Protein AF-A0AA42DSE5-F1 (afdb_monomer_lite)

Sequence (142 aa):
MSIKNFCLKTLCIGVIASQSLTLFASAPKVDLNNPLAINYVLEQLEDKLEKNYDKQFKVDWDFDILFSNGRVIIAIEYDKEDAKAFKQISKADLEKLLTSIISEIQTNLGTTTIPIEGIIKEDDAKQPTYTFMFKNGKLDIK

Structure (mmCIF, N/CA/C/O backbone):
data_AF-A0AA42DSE5-F1
#
_entry.id   AF-A0AA42DSE5-F1
#
loop_
_atom_site.group_PDB
_atom_site.id
_atom_site.type_symbol
_atom_site.label_atom_id
_atom_site.label_alt_id
_atom_site.label_comp_id
_atom_site.label_asym_id
_atom_site.label_entity_id
_atom_site.label_seq_id
_atom_site.pdbx_PDB_ins_code
_atom_site.Cartn_x
_atom_site.Cartn_y
_atom_site.Cartn_z
_atom_site.occupancy
_atom_site.B_iso_or_equiv
_atom_site.auth_seq_id
_atom_site.auth_comp_id
_atom_site.auth_asym_id
_atom_site.auth_atom_id
_atom_site.pdbx_PDB_model_num
ATOM 1 N N . MET A 1 1 ? 43.325 73.433 -10.762 1.00 38.75 1 MET A N 1
ATOM 2 C CA . MET A 1 1 ? 42.294 72.405 -11.054 1.00 38.75 1 MET A CA 1
ATOM 3 C C . MET A 1 1 ? 42.145 71.552 -9.803 1.00 38.75 1 MET A C 1
ATOM 5 O O . MET A 1 1 ? 43.121 70.952 -9.401 1.00 38.75 1 MET A O 1
ATOM 9 N N . SER A 1 2 ? 41.133 71.748 -8.962 1.00 36.91 2 SER A N 1
ATOM 10 C CA . SER A 1 2 ? 39.694 71.458 -9.106 1.00 36.91 2 SER A CA 1
ATOM 11 C C . SER A 1 2 ? 39.304 70.002 -8.778 1.00 36.91 2 SER A C 1
ATOM 13 O O . SER A 1 2 ? 39.323 69.151 -9.653 1.00 36.91 2 SER A O 1
ATOM 15 N N . ILE A 1 3 ? 38.946 69.798 -7.500 1.00 43.12 3 ILE A N 1
ATOM 16 C CA . ILE A 1 3 ? 37.784 69.090 -6.909 1.00 43.12 3 ILE A CA 1
ATOM 17 C C . ILE A 1 3 ? 37.246 67.782 -7.562 1.00 43.12 3 ILE A C 1
ATOM 19 O O . ILE A 1 3 ? 36.718 67.839 -8.667 1.00 43.12 3 ILE A O 1
ATOM 23 N N . LYS A 1 4 ? 37.173 66.668 -6.797 1.00 38.81 4 LYS A N 1
ATOM 24 C CA . LYS A 1 4 ? 35.937 66.077 -6.181 1.00 38.81 4 LYS A CA 1
ATOM 25 C C . LYS A 1 4 ? 36.043 64.570 -5.838 1.00 38.81 4 LYS A C 1
ATOM 27 O O . LYS A 1 4 ? 36.328 63.752 -6.695 1.00 38.81 4 LYS A O 1
ATOM 32 N N . ASN A 1 5 ? 35.663 64.283 -4.585 1.00 36.06 5 ASN A N 1
ATOM 33 C CA . ASN A 1 5 ? 34.749 63.239 -4.077 1.00 36.06 5 ASN A CA 1
ATOM 34 C C . ASN A 1 5 ? 35.067 61.728 -4.180 1.00 36.06 5 ASN A C 1
ATOM 36 O O . ASN A 1 5 ? 34.983 61.132 -5.241 1.00 36.06 5 ASN A O 1
ATOM 40 N N . PHE A 1 6 ? 35.301 61.123 -3.003 1.00 34.06 6 PHE A N 1
ATOM 41 C CA . PHE A 1 6 ? 34.352 60.317 -2.192 1.00 34.06 6 PHE A CA 1
ATOM 42 C C . PHE A 1 6 ? 33.558 59.140 -2.825 1.00 34.06 6 PHE A C 1
ATOM 44 O O . PHE A 1 6 ? 32.975 59.281 -3.893 1.00 34.06 6 PHE A O 1
ATOM 51 N N . CYS A 1 7 ? 33.404 58.074 -2.006 1.00 36.06 7 CYS A N 1
ATOM 52 C CA . CYS A 1 7 ? 32.580 56.844 -2.136 1.00 36.06 7 CYS A CA 1
ATOM 53 C C . CYS A 1 7 ? 33.156 55.733 -3.048 1.00 36.06 7 CYS A C 1
ATOM 55 O O . CYS A 1 7 ? 33.705 56.021 -4.093 1.00 36.06 7 CYS A O 1
ATOM 57 N N . LEU A 1 8 ? 33.066 54.427 -2.766 1.00 37.00 8 LEU A N 1
ATOM 58 C CA . LEU A 1 8 ? 32.306 53.656 -1.781 1.00 37.00 8 LEU A CA 1
ATOM 59 C C . LEU A 1 8 ? 32.957 52.263 -1.627 1.00 37.00 8 LEU A C 1
ATOM 61 O O . LEU A 1 8 ? 33.585 51.751 -2.548 1.00 37.00 8 LEU A O 1
ATOM 65 N N . LYS A 1 9 ? 32.738 51.645 -0.463 1.00 43.62 9 LYS A N 1
ATOM 66 C CA . LYS A 1 9 ? 32.977 50.232 -0.135 1.00 43.62 9 LYS A CA 1
ATOM 67 C C . LYS A 1 9 ? 32.639 49.282 -1.293 1.00 43.62 9 LYS A C 1
ATOM 69 O O . LYS A 1 9 ? 31.514 49.313 -1.787 1.00 43.62 9 LYS A O 1
ATOM 74 N N . THR A 1 10 ? 33.503 48.312 -1.584 1.00 44.69 10 THR A N 1
ATOM 75 C CA . THR A 1 10 ? 33.014 47.000 -2.029 1.00 44.69 10 THR A CA 1
ATOM 76 C C . THR A 1 10 ? 33.884 45.891 -1.456 1.00 44.69 10 THR A C 1
ATOM 78 O O . THR A 1 10 ? 35.087 45.799 -1.666 1.00 44.69 10 THR A O 1
ATOM 81 N N . LEU A 1 11 ? 33.202 45.111 -0.635 1.00 39.75 11 LEU A N 1
ATOM 82 C CA . LEU A 1 11 ? 33.600 43.913 0.064 1.00 39.75 11 LEU A CA 1
ATOM 83 C C . LEU A 1 11 ? 33.863 42.824 -0.991 1.00 39.75 11 LEU A C 1
ATOM 85 O O . LEU A 1 11 ? 32.930 42.416 -1.680 1.00 39.75 11 LEU A O 1
ATOM 89 N N . CYS A 1 12 ? 35.103 42.355 -1.140 1.00 38.03 12 CYS A N 1
ATOM 90 C CA . CYS A 1 12 ? 35.386 41.141 -1.909 1.00 38.03 12 CYS A CA 1
ATOM 91 C C . CYS A 1 12 ? 34.899 39.931 -1.099 1.00 38.03 12 CYS A C 1
ATOM 93 O O . CYS A 1 12 ? 35.680 39.262 -0.426 1.00 38.03 12 CYS A O 1
ATOM 95 N N . ILE A 1 13 ? 33.586 39.691 -1.112 1.00 44.88 13 ILE A N 1
ATOM 96 C CA . ILE A 1 13 ? 33.014 38.417 -0.682 1.00 44.88 13 ILE A CA 1
ATOM 97 C C . ILE A 1 13 ? 33.401 37.393 -1.745 1.00 44.88 13 ILE A C 1
ATOM 99 O O . ILE A 1 13 ? 33.079 37.550 -2.924 1.00 44.88 13 ILE A O 1
ATOM 103 N N . GLY A 1 14 ? 34.120 36.362 -1.308 1.00 38.81 14 GLY A N 1
ATOM 104 C CA . GLY A 1 14 ? 34.486 35.223 -2.130 1.00 38.81 14 GLY A CA 1
ATOM 105 C C . GLY A 1 14 ? 33.253 34.573 -2.744 1.00 38.81 14 GLY A C 1
ATOM 106 O O . GLY A 1 14 ? 32.344 34.136 -2.042 1.00 38.81 14 GLY A O 1
ATOM 107 N N . VAL A 1 15 ? 33.251 34.476 -4.070 1.00 39.62 15 VAL A N 1
ATOM 108 C CA . VAL A 1 15 ? 32.361 33.570 -4.788 1.00 39.62 15 VAL A CA 1
ATOM 109 C C . VAL A 1 15 ? 32.973 32.180 -4.657 1.00 39.62 15 VAL A C 1
ATOM 111 O O . VAL A 1 15 ? 33.730 31.729 -5.512 1.00 39.62 15 VAL A O 1
ATOM 114 N N . ILE A 1 16 ? 32.676 31.502 -3.549 1.00 50.03 16 ILE A N 1
ATOM 115 C CA . ILE A 1 16 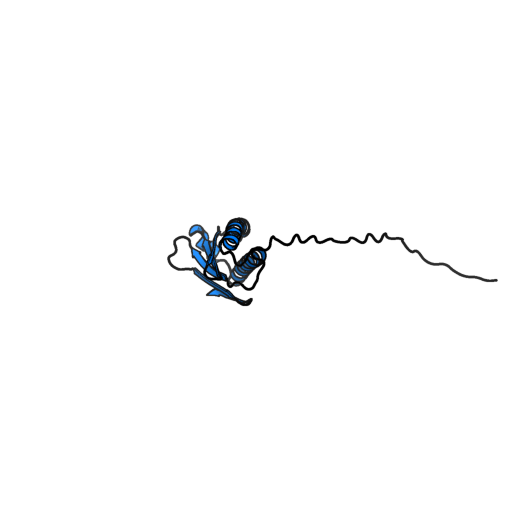? 32.734 30.043 -3.543 1.00 50.03 16 ILE A CA 1
ATOM 116 C C . ILE A 1 16 ? 31.511 29.625 -4.348 1.00 50.03 16 ILE A C 1
ATOM 118 O O . ILE A 1 16 ? 30.384 29.637 -3.853 1.00 50.03 16 ILE A O 1
ATOM 122 N N . ALA A 1 17 ? 31.726 29.327 -5.626 1.00 43.25 17 ALA A N 1
ATOM 123 C CA . ALA A 1 17 ? 30.768 28.568 -6.403 1.00 43.25 17 ALA A CA 1
ATOM 124 C C . ALA A 1 17 ? 30.676 27.182 -5.752 1.00 43.25 17 ALA A C 1
ATOM 126 O O . ALA A 1 17 ? 31.427 26.271 -6.098 1.00 43.25 17 ALA A O 1
ATOM 127 N N . SER A 1 18 ? 29.791 27.040 -4.763 1.00 42.94 18 SER A N 1
ATOM 128 C CA . SER A 1 18 ? 29.328 25.739 -4.296 1.00 42.94 18 SER A CA 1
ATOM 129 C C . SER A 1 18 ? 28.604 25.092 -5.464 1.00 42.94 18 SER A C 1
ATOM 131 O O . SER A 1 18 ? 27.401 25.262 -5.650 1.00 42.94 18 SER A O 1
ATOM 133 N N . GLN A 1 19 ? 29.359 24.370 -6.287 1.00 45.16 19 GLN A N 1
ATOM 134 C CA . GLN A 1 19 ? 28.796 23.334 -7.126 1.00 45.16 19 GLN A CA 1
ATOM 135 C C . GLN A 1 19 ? 28.257 22.280 -6.166 1.00 45.16 19 GLN A C 1
ATOM 137 O O . GLN A 1 19 ? 28.982 21.409 -5.690 1.00 45.16 19 GLN A O 1
ATOM 142 N N . SER A 1 20 ? 26.977 22.399 -5.831 1.00 47.34 20 SER A N 1
ATOM 143 C CA . SER A 1 20 ? 26.201 21.300 -5.287 1.00 47.34 20 SER A CA 1
ATOM 144 C C . SER A 1 20 ? 26.126 20.237 -6.381 1.00 47.34 20 SER A C 1
ATOM 146 O O . SER A 1 20 ? 25.159 20.172 -7.137 1.00 47.34 20 SER A O 1
ATOM 148 N N . LEU A 1 21 ? 27.178 19.424 -6.497 1.00 42.09 21 LEU A N 1
ATOM 149 C CA . LEU A 1 21 ? 27.106 18.108 -7.111 1.00 42.09 21 LEU A CA 1
ATOM 150 C C . LEU A 1 21 ? 26.115 17.315 -6.263 1.00 42.09 21 LEU A C 1
ATOM 152 O O . LEU A 1 21 ? 26.476 16.629 -5.311 1.00 42.09 21 LEU A O 1
ATOM 156 N N . THR A 1 22 ? 24.835 17.457 -6.589 1.00 45.25 22 THR A N 1
ATOM 157 C CA . THR A 1 22 ? 23.839 16.457 -6.249 1.00 45.25 22 THR A CA 1
ATOM 158 C C . THR A 1 22 ? 24.201 15.233 -7.078 1.00 45.25 22 THR A C 1
ATOM 160 O O . THR A 1 22 ? 23.714 15.021 -8.185 1.00 45.25 22 THR A O 1
ATOM 163 N N . LEU A 1 23 ? 25.130 14.436 -6.546 1.00 37.78 23 LEU A N 1
ATOM 164 C CA . LEU A 1 23 ? 25.243 13.031 -6.892 1.00 37.78 23 LEU A CA 1
ATOM 165 C C . LEU A 1 23 ? 23.943 12.383 -6.400 1.00 37.78 23 LEU A C 1
ATOM 167 O O . LEU A 1 23 ? 23.882 11.791 -5.326 1.00 37.78 23 LEU A O 1
ATOM 171 N N . PHE A 1 24 ? 22.871 12.513 -7.178 1.00 45.41 24 PHE A N 1
ATOM 172 C CA . PHE A 1 24 ? 21.865 11.471 -7.179 1.00 45.41 24 PHE A CA 1
ATOM 173 C C . PHE A 1 24 ? 22.588 10.271 -7.774 1.00 45.41 24 PHE A C 1
ATOM 175 O O . PHE A 1 24 ? 22.690 10.132 -8.993 1.00 45.41 24 PHE A O 1
ATOM 182 N N . ALA A 1 25 ? 23.182 9.441 -6.915 1.00 42.72 25 ALA A N 1
ATOM 183 C CA . ALA A 1 25 ? 23.398 8.060 -7.284 1.00 42.72 25 ALA A CA 1
ATOM 184 C C . ALA A 1 25 ? 22.019 7.575 -7.735 1.00 42.72 25 ALA A C 1
ATOM 186 O O . ALA A 1 25 ? 21.109 7.457 -6.915 1.00 42.72 25 ALA A O 1
ATOM 187 N N . SER A 1 26 ? 21.823 7.453 -9.054 1.00 51.00 26 SER A N 1
ATOM 188 C CA . SER A 1 26 ? 20.640 6.807 -9.606 1.00 51.00 26 SER A CA 1
ATOM 189 C C . SER A 1 26 ? 20.520 5.510 -8.835 1.00 51.00 26 SER A C 1
ATOM 191 O O . SER A 1 26 ? 21.452 4.703 -8.888 1.00 51.00 26 SER A O 1
ATOM 193 N N . ALA A 1 27 ? 19.416 5.328 -8.108 1.00 55.19 27 ALA A N 1
ATOM 194 C CA . ALA A 1 27 ? 19.094 4.023 -7.563 1.00 55.19 27 ALA A CA 1
ATOM 195 C C . ALA A 1 27 ? 19.301 2.995 -8.693 1.00 55.19 27 ALA A C 1
ATOM 197 O O . ALA A 1 27 ? 19.021 3.323 -9.862 1.00 55.19 27 ALA A O 1
ATOM 198 N N . PRO A 1 28 ? 19.897 1.825 -8.402 1.00 56.72 28 PRO A N 1
ATOM 199 C CA . PRO A 1 28 ? 20.113 0.807 -9.417 1.00 56.72 28 PRO A CA 1
ATOM 200 C C . PRO A 1 28 ? 18.787 0.578 -10.142 1.00 56.72 28 PRO A C 1
ATOM 202 O O . PRO A 1 28 ? 17.764 0.333 -9.508 1.00 56.72 28 PRO A O 1
ATOM 205 N N . LYS A 1 29 ? 18.783 0.762 -11.467 1.00 77.06 29 LYS A N 1
ATOM 206 C CA . LYS A 1 29 ? 17.562 0.597 -12.257 1.00 77.06 29 LYS A CA 1
ATOM 207 C C . LYS A 1 29 ? 17.121 -0.855 -12.133 1.00 77.06 29 LYS A C 1
ATOM 209 O O . LYS A 1 29 ? 17.836 -1.745 -12.588 1.00 77.06 29 LYS A O 1
ATOM 214 N N . VAL A 1 30 ? 15.961 -1.070 -11.521 1.00 86.88 30 VAL A N 1
ATOM 215 C CA . VAL A 1 30 ? 15.313 -2.379 -11.462 1.00 86.88 30 VAL A CA 1
ATOM 216 C C . VAL A 1 30 ? 15.016 -2.828 -12.892 1.00 86.88 30 VAL A C 1
ATOM 218 O O . VAL A 1 30 ? 14.471 -2.059 -13.687 1.00 86.88 30 VAL A O 1
ATOM 221 N N . ASP A 1 31 ? 15.392 -4.057 -13.245 1.00 88.62 31 ASP A N 1
ATOM 222 C CA . ASP A 1 31 ? 14.991 -4.640 -14.525 1.00 88.62 31 ASP A CA 1
ATOM 223 C C . ASP A 1 31 ? 13.510 -5.018 -14.465 1.00 88.62 31 ASP A C 1
ATOM 225 O O . ASP A 1 31 ? 13.133 -6.077 -13.966 1.00 88.62 31 ASP A O 1
ATOM 229 N N . LEU A 1 32 ? 12.665 -4.135 -14.995 1.00 89.56 32 LEU A N 1
ATOM 230 C CA . LEU A 1 32 ? 11.214 -4.307 -15.004 1.00 89.56 32 LEU A CA 1
ATOM 231 C C . LEU A 1 32 ? 10.728 -5.445 -15.922 1.00 89.56 32 LEU A C 1
ATOM 233 O O . LEU A 1 32 ? 9.536 -5.743 -15.936 1.00 89.56 32 LEU A 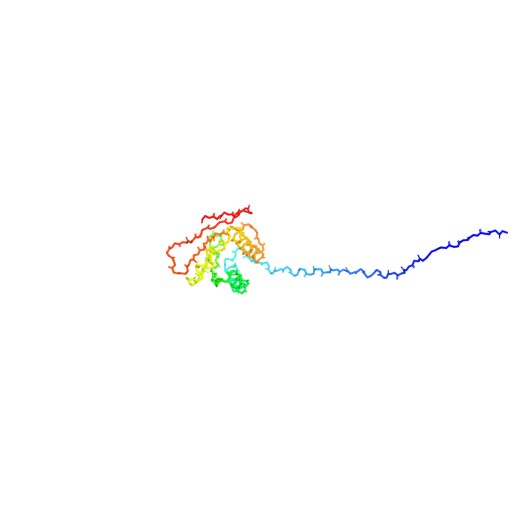O 1
ATOM 237 N N . ASN A 1 33 ? 11.621 -6.088 -16.684 1.00 89.19 33 ASN A N 1
ATOM 238 C CA . ASN A 1 33 ? 11.297 -7.286 -17.464 1.00 89.19 33 ASN A CA 1
ATOM 239 C C . ASN A 1 33 ? 11.604 -8.584 -16.707 1.00 89.19 33 ASN A C 1
ATOM 241 O O . ASN A 1 33 ? 11.309 -9.667 -17.212 1.00 89.19 33 ASN A O 1
ATOM 245 N N . ASN A 1 34 ? 12.188 -8.489 -15.510 1.00 91.81 34 ASN A N 1
ATOM 246 C CA . ASN A 1 34 ? 12.540 -9.625 -14.675 1.00 91.81 34 ASN A CA 1
ATOM 247 C C . ASN A 1 34 ? 11.686 -9.627 -13.392 1.00 91.81 34 ASN A C 1
ATOM 249 O O . ASN A 1 34 ? 12.027 -8.935 -12.431 1.00 91.81 34 ASN A O 1
ATOM 253 N N . PRO A 1 35 ? 10.607 -10.433 -13.330 1.00 91.62 35 PRO A N 1
ATOM 254 C CA . PRO A 1 35 ? 9.734 -10.505 -12.158 1.00 91.62 35 PRO A CA 1
ATOM 255 C C . PRO A 1 35 ? 10.466 -10.821 -10.849 1.00 91.62 35 PRO A C 1
ATOM 257 O O . PRO A 1 35 ? 10.078 -10.314 -9.803 1.00 91.62 35 PRO A O 1
ATOM 260 N N . LEU A 1 36 ? 11.549 -11.606 -10.900 1.00 92.06 36 LEU A N 1
ATOM 261 C CA . LEU A 1 36 ? 12.341 -11.931 -9.710 1.00 92.06 36 LEU A CA 1
ATOM 262 C C . LEU A 1 36 ? 13.108 -10.712 -9.188 1.00 92.06 36 LEU A C 1
ATOM 264 O O . LEU A 1 36 ? 13.199 -10.517 -7.982 1.00 92.06 36 LEU A O 1
ATOM 268 N N . ALA A 1 37 ? 13.632 -9.875 -10.087 1.00 92.00 37 ALA A N 1
ATOM 269 C CA . ALA A 1 37 ? 14.305 -8.639 -9.696 1.00 92.00 37 ALA A CA 1
ATOM 270 C C . ALA A 1 37 ? 13.321 -7.628 -9.091 1.00 92.00 37 ALA A C 1
ATOM 272 O O . ALA A 1 37 ? 13.681 -6.917 -8.158 1.00 92.00 37 ALA A O 1
ATOM 273 N N . ILE A 1 38 ? 12.087 -7.581 -9.606 1.00 93.25 38 ILE A N 1
ATOM 274 C CA . ILE A 1 38 ? 11.022 -6.742 -9.048 1.00 93.25 38 ILE A CA 1
ATOM 275 C C . ILE A 1 38 ? 10.649 -7.233 -7.645 1.00 93.25 38 ILE A C 1
ATOM 277 O O . ILE A 1 38 ? 10.700 -6.440 -6.711 1.00 93.25 38 ILE A O 1
ATOM 281 N N . ASN A 1 39 ? 10.340 -8.524 -7.478 1.00 94.12 39 ASN A N 1
ATOM 282 C CA . ASN A 1 39 ? 9.955 -9.086 -6.177 1.00 94.12 39 ASN A CA 1
ATOM 283 C C . ASN A 1 39 ? 11.042 -8.899 -5.118 1.00 94.12 39 ASN A C 1
ATOM 285 O O . ASN A 1 39 ? 10.735 -8.442 -4.031 1.00 94.12 39 ASN A O 1
ATOM 289 N N . TYR A 1 40 ? 12.315 -9.105 -5.461 1.00 92.81 40 TYR A N 1
ATOM 290 C CA . TYR A 1 40 ? 13.424 -8.870 -4.530 1.00 92.81 40 TYR A CA 1
ATOM 291 C C . TYR A 1 40 ? 13.497 -7.424 -3.996 1.00 92.81 40 TYR A C 1
ATOM 293 O O . TYR A 1 40 ? 13.974 -7.173 -2.888 1.00 92.81 40 TYR A O 1
ATOM 301 N N . VAL A 1 41 ? 13.067 -6.444 -4.795 1.00 93.31 41 VAL A N 1
ATOM 302 C CA . VAL A 1 41 ? 12.995 -5.037 -4.372 1.00 93.31 41 VAL A CA 1
ATOM 303 C C . VAL A 1 41 ? 11.750 -4.774 -3.527 1.00 93.31 41 VAL A C 1
ATOM 305 O O . VAL A 1 41 ? 11.818 -3.966 -2.603 1.00 93.31 41 VAL A O 1
ATOM 308 N N . LEU A 1 42 ? 10.631 -5.435 -3.835 1.00 94.69 42 LEU A N 1
ATOM 309 C CA . LEU A 1 42 ? 9.388 -5.324 -3.070 1.00 94.69 42 LEU A CA 1
ATOM 310 C C . LEU A 1 42 ? 9.516 -5.974 -1.683 1.00 94.69 42 LEU A C 1
ATOM 312 O O . LEU A 1 42 ? 9.183 -5.316 -0.707 1.00 94.69 42 LEU A O 1
ATOM 316 N N . GLU A 1 43 ? 10.133 -7.153 -1.582 1.00 92.94 43 GLU A N 1
ATOM 317 C CA . GLU A 1 43 ? 10.434 -7.830 -0.306 1.00 92.94 43 GLU A CA 1
ATOM 318 C C . GLU A 1 43 ? 11.280 -6.937 0.621 1.00 92.94 43 GLU A C 1
ATOM 320 O O . GLU A 1 43 ? 10.989 -6.759 1.797 1.00 92.94 43 GLU A O 1
ATOM 325 N N . GLN A 1 44 ? 12.312 -6.270 0.091 1.00 91.94 44 GLN A N 1
ATOM 326 C CA . GLN A 1 44 ? 13.098 -5.313 0.888 1.00 91.94 44 GLN A CA 1
ATOM 327 C C . GLN A 1 44 ? 12.309 -4.067 1.306 1.00 91.94 44 GLN A C 1
ATOM 329 O O . GLN A 1 44 ? 12.706 -3.362 2.240 1.00 91.94 44 GLN A O 1
ATOM 334 N N . LEU A 1 45 ? 11.248 -3.735 0.572 1.00 93.56 45 LEU A N 1
ATOM 335 C CA . LEU A 1 45 ? 10.404 -2.598 0.884 1.00 93.56 45 LEU A CA 1
ATOM 336 C C . LEU A 1 45 ? 9.443 -2.921 2.031 1.00 93.56 45 LEU A C 1
ATOM 338 O O . LEU A 1 45 ? 9.265 -2.041 2.864 1.00 93.56 45 LEU A O 1
ATOM 342 N N . GLU A 1 46 ? 8.890 -4.132 2.114 1.00 93.19 46 GLU A N 1
ATOM 343 C CA . GLU A 1 46 ? 8.017 -4.592 3.216 1.00 93.19 46 GLU A CA 1
ATOM 344 C C . GLU A 1 46 ? 8.643 -4.266 4.577 1.00 93.19 46 GLU A C 1
ATOM 346 O O . GLU A 1 46 ? 8.155 -3.413 5.321 1.00 93.19 46 GLU A O 1
ATOM 351 N N . ASP A 1 47 ? 9.855 -4.779 4.780 1.00 87.62 47 ASP A N 1
ATOM 352 C CA . ASP A 1 47 ? 10.721 -4.577 5.942 1.00 87.62 47 ASP A CA 1
ATOM 353 C C . ASP A 1 47 ? 10.917 -3.093 6.324 1.00 87.62 47 ASP A C 1
ATOM 355 O O . ASP A 1 47 ? 11.146 -2.725 7.485 1.00 87.62 47 ASP A O 1
ATOM 359 N N . LYS A 1 48 ? 10.926 -2.211 5.320 1.00 90.62 48 LYS A N 1
ATOM 360 C CA . LYS A 1 48 ? 11.098 -0.763 5.485 1.00 90.62 48 LYS A CA 1
ATOM 361 C C . LYS A 1 48 ? 9.773 -0.071 5.793 1.00 90.62 48 LYS A C 1
ATOM 363 O O . LYS A 1 48 ? 9.786 0.909 6.538 1.00 90.62 48 LYS A O 1
ATOM 368 N N . LEU A 1 49 ? 8.670 -0.536 5.214 1.00 91.12 49 LEU A N 1
ATOM 369 C CA . LEU A 1 49 ? 7.338 -0.001 5.463 1.00 91.12 49 LEU A CA 1
ATOM 370 C C . LEU A 1 49 ? 6.923 -0.273 6.910 1.00 91.12 49 LEU A C 1
ATOM 372 O O . LEU A 1 49 ? 6.599 0.693 7.596 1.00 91.12 49 LEU A O 1
ATOM 376 N N . GLU A 1 50 ? 7.056 -1.504 7.407 1.00 87.75 50 GLU A N 1
ATOM 377 C CA . GLU A 1 50 ? 6.790 -1.859 8.817 1.00 87.75 50 GLU A CA 1
ATOM 378 C C . GLU A 1 50 ? 7.487 -0.870 9.764 1.00 87.75 50 GLU A C 1
ATOM 380 O O . GLU A 1 50 ? 6.869 -0.049 10.446 1.00 87.75 50 GLU A O 1
ATOM 385 N N . LYS A 1 51 ? 8.819 -0.770 9.650 1.00 86.69 51 LYS A N 1
ATOM 386 C CA . LYS A 1 51 ? 9.636 0.128 10.485 1.00 86.69 51 LYS A CA 1
ATOM 387 C C . LYS A 1 51 ? 9.208 1.602 10.414 1.00 86.69 51 LYS A C 1
ATOM 389 O O . LYS A 1 51 ? 9.393 2.338 11.392 1.00 86.69 51 LYS A O 1
ATOM 394 N N . ASN A 1 52 ? 8.697 2.054 9.268 1.00 86.62 52 ASN A N 1
ATOM 395 C CA . ASN A 1 52 ? 8.281 3.440 9.049 1.00 86.62 52 ASN A CA 1
ATOM 396 C C . ASN A 1 52 ? 6.859 3.728 9.552 1.00 86.62 52 ASN A C 1
ATOM 398 O O . ASN A 1 52 ? 6.590 4.867 9.962 1.00 86.62 52 ASN A O 1
ATOM 402 N N . TYR A 1 53 ? 5.956 2.746 9.499 1.00 83.62 53 TYR A N 1
ATOM 403 C CA . TYR A 1 53 ? 4.523 2.945 9.716 1.00 83.62 53 TYR A CA 1
ATOM 404 C C . TYR A 1 53 ? 3.987 2.323 11.013 1.00 83.62 53 TYR A C 1
ATOM 406 O O . TYR A 1 53 ? 3.017 2.880 11.517 1.00 83.62 53 TYR A O 1
ATOM 414 N N . ASP A 1 54 ? 4.637 1.333 11.638 1.00 78.69 54 ASP A N 1
ATOM 415 C CA . ASP A 1 54 ? 4.178 0.712 12.909 1.00 78.69 54 ASP A CA 1
ATOM 416 C C . ASP A 1 54 ? 3.981 1.734 14.035 1.00 78.69 54 ASP A C 1
ATOM 418 O O . ASP A 1 54 ? 3.067 1.700 14.856 1.00 78.69 54 ASP A O 1
ATOM 422 N N . LYS A 1 55 ? 4.844 2.751 14.068 1.00 71.94 55 LYS A N 1
ATOM 423 C CA . LYS A 1 55 ? 4.753 3.815 15.080 1.00 71.94 55 LYS A CA 1
ATOM 424 C C . LYS A 1 55 ? 3.661 4.835 14.772 1.00 71.94 55 LYS A C 1
ATOM 426 O O . LYS A 1 55 ? 3.362 5.687 15.616 1.00 71.94 55 LYS A O 1
ATOM 431 N N . GLN A 1 56 ? 3.102 4.807 13.567 1.00 77.38 56 GLN A N 1
ATOM 432 C CA . GL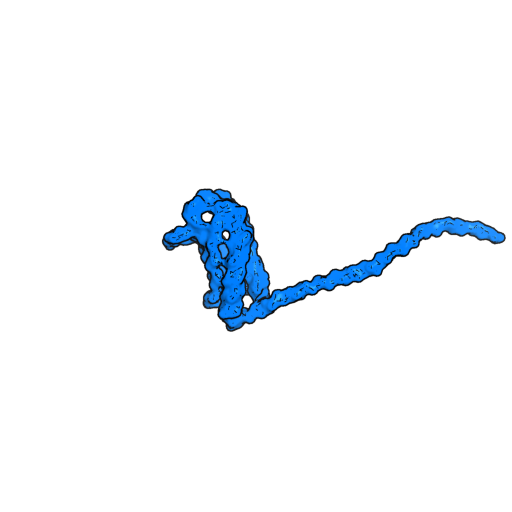N A 1 56 ? 2.049 5.712 13.136 1.00 77.38 56 GLN A CA 1
ATOM 433 C C . GLN A 1 56 ? 0.692 5.101 13.487 1.00 77.38 56 GLN A C 1
ATOM 435 O O . GLN A 1 56 ? 0.450 3.917 13.314 1.00 77.38 56 GLN A O 1
ATOM 440 N N . PHE A 1 57 ? -0.216 5.924 14.010 1.00 82.12 57 PHE A N 1
ATOM 441 C CA . PHE A 1 57 ? -1.588 5.527 14.359 1.00 82.12 57 PHE A CA 1
ATOM 442 C C . PHE A 1 57 ? -1.755 4.481 15.475 1.00 82.12 57 PHE A C 1
ATOM 444 O O . PHE A 1 57 ? -2.898 4.237 15.851 1.00 82.12 57 PHE A O 1
ATOM 451 N N . LYS A 1 58 ? -0.669 3.979 16.088 1.00 86.81 58 LYS A N 1
ATOM 452 C CA . LYS A 1 58 ? -0.708 2.894 17.094 1.00 86.81 58 LYS A CA 1
ATOM 453 C C . LYS A 1 58 ? -1.375 1.640 16.522 1.00 86.81 58 LYS A C 1
ATOM 455 O O . LYS A 1 58 ? -2.321 1.124 17.111 1.00 86.81 58 LYS A O 1
ATOM 460 N N . VAL A 1 59 ? -0.945 1.280 15.322 1.00 87.62 59 VAL A N 1
ATOM 461 C CA . VAL A 1 59 ? -1.353 0.077 14.616 1.00 87.62 59 VAL A CA 1
ATOM 462 C C . VAL A 1 59 ? -0.059 -0.580 14.176 1.00 87.62 59 VAL A C 1
ATOM 464 O O . VAL A 1 59 ? 0.725 0.073 13.485 1.00 87.62 59 VAL A O 1
ATOM 467 N N . ASP A 1 60 ? 0.152 -1.816 14.598 1.00 89.69 60 ASP A N 1
ATOM 468 C CA . ASP A 1 60 ? 1.232 -2.647 14.089 1.00 89.69 60 ASP A CA 1
ATOM 469 C C . ASP A 1 60 ? 0.778 -3.201 12.731 1.00 89.69 60 ASP A C 1
ATOM 471 O O . ASP A 1 60 ? -0.325 -3.749 12.600 1.00 89.69 60 ASP A O 1
ATOM 475 N N . TRP A 1 61 ? 1.575 -2.942 11.693 1.00 91.62 61 TRP A N 1
ATOM 476 C CA . TRP A 1 61 ? 1.226 -3.272 10.315 1.00 91.62 61 TRP A CA 1
ATOM 477 C C . TRP A 1 61 ? 2.101 -4.408 9.806 1.00 91.62 61 TRP A C 1
ATOM 479 O O . TRP A 1 61 ? 3.309 -4.397 10.013 1.00 91.62 61 TRP A O 1
ATOM 489 N N . ASP A 1 62 ? 1.499 -5.318 9.053 1.00 93.50 62 ASP A N 1
ATOM 490 C CA . ASP A 1 62 ? 2.213 -6.314 8.258 1.00 93.50 62 ASP A CA 1
ATOM 491 C C . ASP A 1 62 ? 1.959 -6.040 6.767 1.00 93.50 62 ASP A C 1
ATOM 493 O O . ASP A 1 62 ? 0.855 -5.641 6.365 1.00 93.50 62 ASP A O 1
ATOM 497 N N . PHE A 1 63 ? 2.996 -6.181 5.946 1.00 95.12 63 PHE A N 1
ATOM 498 C CA . PHE A 1 63 ? 2.962 -5.874 4.520 1.00 95.12 63 PHE A CA 1
ATOM 499 C C . PHE A 1 63 ? 3.443 -7.075 3.704 1.00 95.12 63 PHE A C 1
ATOM 501 O O . PHE A 1 63 ? 4.596 -7.468 3.802 1.00 95.12 63 PHE A O 1
ATOM 508 N N . ASP A 1 64 ? 2.597 -7.564 2.798 1.00 95.50 64 ASP A N 1
ATOM 509 C CA . ASP A 1 64 ? 2.977 -8.532 1.756 1.00 95.50 64 ASP A CA 1
ATOM 510 C C . ASP A 1 64 ? 2.818 -7.859 0.389 1.00 95.50 64 ASP A C 1
ATOM 512 O O . ASP A 1 64 ? 1.723 -7.410 0.023 1.00 95.50 64 ASP A O 1
ATOM 516 N N . ILE A 1 65 ? 3.917 -7.720 -0.351 1.00 96.75 65 ILE A N 1
ATOM 517 C CA . ILE A 1 65 ? 3.998 -6.983 -1.607 1.00 96.75 65 ILE A CA 1
ATOM 518 C C . ILE A 1 65 ? 4.686 -7.833 -2.671 1.00 96.75 65 ILE A C 1
ATOM 520 O O . ILE A 1 65 ? 5.899 -8.021 -2.699 1.00 96.75 65 ILE A O 1
ATOM 524 N N . LEU A 1 66 ? 3.920 -8.215 -3.689 1.00 95.62 66 LEU A N 1
ATOM 525 C CA . LEU A 1 66 ? 4.424 -9.036 -4.785 1.00 95.62 66 LEU A CA 1
ATOM 526 C C . LEU A 1 66 ? 4.076 -8.464 -6.151 1.00 95.62 66 LEU A C 1
ATOM 528 O O . LEU A 1 66 ? 3.040 -7.838 -6.370 1.00 95.62 66 LEU A O 1
ATOM 532 N N . PHE A 1 67 ? 4.929 -8.734 -7.127 1.00 96.19 67 PHE A N 1
ATOM 533 C CA . PHE A 1 67 ? 4.661 -8.474 -8.529 1.00 96.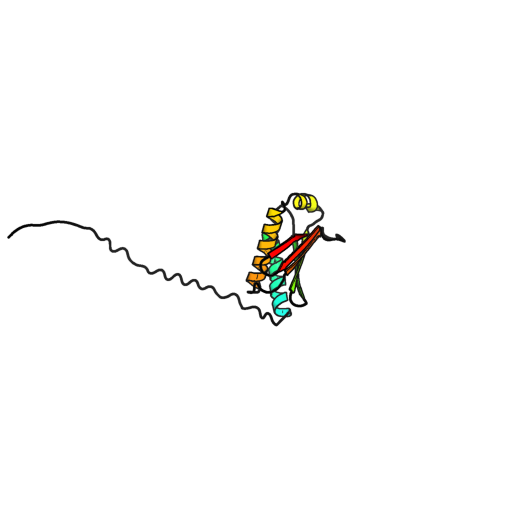19 67 PHE A CA 1
ATOM 534 C C . PHE A 1 67 ? 4.134 -9.732 -9.210 1.00 96.19 67 PHE A C 1
ATOM 536 O O . PHE A 1 67 ? 4.792 -10.772 -9.277 1.00 96.19 67 PHE A O 1
ATOM 543 N N . SER A 1 68 ? 2.931 -9.627 -9.768 1.00 94.44 68 SER A N 1
ATOM 544 C CA . SER A 1 68 ? 2.278 -10.727 -10.469 1.00 94.44 68 SER A CA 1
ATOM 545 C C . SER A 1 68 ? 1.424 -10.201 -11.609 1.00 94.44 68 SER A C 1
ATOM 547 O O . SER A 1 68 ? 0.667 -9.245 -11.457 1.00 94.44 68 SER A O 1
ATOM 549 N N . ASN A 1 69 ? 1.519 -10.840 -12.776 1.00 92.56 69 ASN A N 1
ATOM 550 C CA . ASN A 1 69 ? 0.706 -10.507 -13.950 1.00 92.56 69 ASN A CA 1
ATOM 551 C C . ASN A 1 69 ? 0.773 -9.019 -14.365 1.00 92.56 69 ASN A C 1
ATOM 553 O O . ASN A 1 69 ? -0.241 -8.434 -14.746 1.00 92.56 69 ASN A O 1
ATOM 557 N N . GLY A 1 70 ? 1.955 -8.395 -14.291 1.00 93.44 70 GLY A N 1
ATOM 558 C CA . GLY A 1 70 ? 2.162 -7.019 -14.764 1.00 93.44 70 GLY A CA 1
ATOM 559 C C . GLY A 1 70 ? 1.690 -5.916 -13.807 1.00 93.44 70 GLY A C 1
ATOM 560 O O . GLY A 1 70 ? 1.578 -4.763 -14.222 1.00 93.44 70 GLY A O 1
ATOM 561 N N . ARG A 1 71 ? 1.397 -6.254 -12.551 1.00 96.19 71 ARG A N 1
ATOM 562 C CA . ARG A 1 71 ? 0.946 -5.333 -11.497 1.00 96.19 71 ARG A CA 1
ATOM 563 C C . ARG A 1 71 ? 1.596 -5.689 -10.167 1.00 96.19 71 ARG A C 1
ATOM 565 O O . ARG A 1 71 ? 1.992 -6.837 -9.961 1.00 96.19 71 ARG A O 1
ATOM 572 N N . VAL A 1 72 ? 1.676 -4.703 -9.283 1.00 97.56 72 VAL A N 1
ATOM 573 C CA . VAL A 1 72 ? 2.009 -4.925 -7.873 1.00 97.56 72 VAL A CA 1
ATOM 574 C C . VAL A 1 72 ? 0.716 -5.239 -7.129 1.00 97.56 72 VAL A C 1
ATOM 576 O O . VAL A 1 72 ? -0.276 -4.528 -7.292 1.00 97.56 72 VAL A O 1
ATOM 579 N N . ILE A 1 73 ? 0.733 -6.311 -6.351 1.00 97.88 73 ILE A N 1
ATOM 580 C CA . ILE A 1 73 ? -0.315 -6.708 -5.419 1.00 97.88 73 ILE A CA 1
ATOM 581 C C . ILE A 1 73 ? 0.215 -6.439 -4.015 1.00 97.88 73 ILE A C 1
ATOM 583 O O . ILE A 1 73 ? 1.350 -6.808 -3.731 1.00 97.88 73 ILE A O 1
ATOM 587 N N . ILE A 1 74 ? -0.583 -5.791 -3.171 1.00 97.56 74 ILE A N 1
ATOM 588 C CA . ILE A 1 74 ? -0.223 -5.487 -1.784 1.00 97.56 74 ILE A CA 1
ATOM 589 C C . ILE A 1 74 ? -1.341 -5.907 -0.823 1.00 97.56 74 ILE A C 1
ATOM 591 O O . ILE A 1 74 ? -2.498 -5.511 -0.990 1.00 97.56 74 ILE A O 1
ATOM 595 N N . ALA A 1 75 ? -0.997 -6.677 0.201 1.00 96.81 75 ALA A N 1
ATOM 596 C CA . ALA A 1 75 ? -1.823 -6.879 1.381 1.00 96.81 75 ALA A CA 1
ATOM 597 C C . ALA A 1 75 ? -1.240 -6.063 2.538 1.00 96.81 75 ALA A C 1
ATOM 599 O O . ALA A 1 75 ? -0.041 -6.107 2.792 1.00 96.81 75 ALA A O 1
ATOM 600 N N . ILE A 1 76 ? -2.096 -5.273 3.183 1.00 96.19 76 ILE A N 1
ATOM 601 C CA . ILE A 1 76 ? -1.771 -4.510 4.386 1.00 96.19 76 ILE A CA 1
ATOM 602 C C . ILE A 1 76 ? -2.615 -5.094 5.508 1.00 96.19 76 ILE A C 1
ATOM 604 O O . ILE A 1 76 ? -3.848 -4.990 5.483 1.00 96.19 76 ILE A O 1
ATOM 608 N N . GLU A 1 77 ? -1.967 -5.722 6.470 1.00 95.69 77 GLU A N 1
ATOM 609 C CA . GLU A 1 77 ? -2.636 -6.403 7.567 1.00 95.69 77 GLU A CA 1
ATOM 610 C C . GLU A 1 77 ? -2.411 -5.641 8.866 1.00 95.69 77 GLU A C 1
ATOM 612 O O . GLU A 1 77 ? -1.407 -4.954 9.035 1.00 95.69 77 GLU A O 1
ATOM 617 N N . TYR A 1 78 ? -3.402 -5.688 9.749 1.00 94.19 78 TYR A N 1
ATOM 618 C CA . TYR A 1 78 ? -3.295 -5.137 11.092 1.00 94.19 78 TYR A CA 1
ATOM 619 C C . TYR A 1 78 ? -3.814 -6.145 12.105 1.00 94.19 78 TYR A C 1
ATOM 621 O O . TYR A 1 78 ? -4.789 -6.866 11.849 1.00 94.19 78 TYR A O 1
ATOM 629 N N . ASP A 1 79 ? -3.217 -6.131 13.289 1.00 92.06 79 ASP A N 1
ATOM 630 C CA . ASP A 1 79 ? -3.615 -7.028 14.359 1.00 92.06 79 ASP A CA 1
ATOM 631 C C . ASP A 1 79 ? -5.024 -6.720 14.864 1.00 92.06 79 ASP A C 1
ATOM 633 O O . ASP A 1 79 ? -5.475 -5.575 14.993 1.00 92.06 79 ASP A O 1
ATOM 637 N N . LYS A 1 80 ? -5.734 -7.775 15.256 1.00 90.75 80 LYS A N 1
ATOM 638 C CA . LYS A 1 80 ? -7.061 -7.656 15.871 1.00 90.75 80 LYS A CA 1
ATOM 639 C C . LYS A 1 80 ? -7.069 -6.761 17.113 1.00 90.75 80 LYS A C 1
ATOM 641 O O . LYS A 1 80 ? -8.088 -6.127 17.415 1.00 90.75 80 LYS A O 1
ATOM 646 N N . GLU A 1 81 ? -5.958 -6.709 17.844 1.00 92.81 81 GLU A N 1
ATOM 647 C CA . GLU A 1 81 ? -5.793 -5.844 19.017 1.00 92.81 81 GLU A CA 1
ATOM 648 C C . GLU A 1 81 ? -5.865 -4.352 18.642 1.00 92.81 81 GLU A C 1
ATOM 650 O O . GLU A 1 81 ? -6.454 -3.549 19.380 1.00 92.81 81 GLU A O 1
ATOM 655 N N . ASP A 1 82 ? -5.428 -4.013 17.428 1.00 91.94 82 ASP A N 1
ATOM 656 C CA . ASP A 1 82 ? -5.359 -2.654 16.896 1.00 91.94 82 ASP A CA 1
ATOM 657 C C . ASP A 1 82 ? -6.595 -2.228 16.105 1.00 91.94 82 ASP A C 1
ATOM 659 O O . ASP A 1 82 ? -6.741 -1.058 15.738 1.00 91.94 82 ASP A O 1
ATOM 663 N N . ALA A 1 83 ? -7.580 -3.114 15.931 1.00 91.12 83 ALA A N 1
ATOM 664 C CA . ALA A 1 83 ? -8.817 -2.822 15.204 1.00 91.12 83 ALA A CA 1
ATOM 665 C C . ALA A 1 83 ? -9.550 -1.560 15.712 1.00 91.12 83 ALA A C 1
ATOM 667 O O . ALA A 1 83 ? -10.280 -0.901 14.964 1.00 91.12 83 ALA A O 1
ATOM 668 N N . LYS A 1 84 ? -9.391 -1.201 16.996 1.00 92.12 84 LYS A N 1
ATOM 669 C CA . LYS A 1 84 ? -9.927 0.055 17.553 1.00 92.12 84 LYS A CA 1
ATOM 670 C C . LYS A 1 84 ? -9.154 1.282 17.078 1.00 92.12 84 LYS A C 1
ATOM 672 O O . LYS A 1 84 ? -9.796 2.280 16.760 1.00 92.12 84 LYS A O 1
ATOM 677 N N . ALA A 1 85 ? -7.826 1.219 17.066 1.00 92.38 85 ALA A N 1
ATOM 678 C CA . ALA A 1 85 ? -6.965 2.300 16.598 1.00 92.38 85 ALA A CA 1
ATOM 679 C C . ALA A 1 85 ? -7.137 2.499 15.088 1.00 92.38 85 ALA A C 1
ATOM 681 O O . ALA A 1 85 ? -7.400 3.617 14.643 1.00 92.38 85 ALA A O 1
ATOM 682 N N . PHE A 1 86 ? -7.170 1.403 14.327 1.00 93.12 86 PHE A N 1
ATOM 683 C CA . PHE A 1 86 ? -7.469 1.409 12.898 1.00 93.12 86 PHE A CA 1
ATOM 684 C C . PHE A 1 86 ? -8.779 2.146 12.571 1.00 93.12 86 PHE A C 1
ATOM 686 O O . PHE A 1 86 ? -8.811 3.037 11.725 1.00 93.12 86 PHE A O 1
ATOM 693 N N . LYS A 1 87 ? -9.870 1.852 13.294 1.00 92.50 87 LYS A N 1
ATOM 694 C CA . LYS A 1 87 ? -11.178 2.513 13.094 1.00 92.50 87 LYS A CA 1
ATOM 695 C C . LYS A 1 87 ? -11.177 4.016 13.384 1.00 92.50 87 LYS A C 1
ATOM 697 O O . LYS A 1 87 ? -12.129 4.697 13.005 1.00 92.50 87 LYS A O 1
ATOM 702 N N . GLN A 1 88 ? -10.167 4.529 14.083 1.00 94.38 88 GLN A N 1
ATOM 703 C CA . GLN A 1 88 ? -10.009 5.961 14.348 1.00 94.38 88 GLN A CA 1
ATOM 704 C C . GLN A 1 88 ? -9.233 6.682 13.242 1.00 94.38 88 GLN A C 1
ATOM 706 O O . GLN A 1 88 ? -9.252 7.914 13.209 1.00 94.38 88 GLN A O 1
ATOM 711 N N . ILE A 1 89 ? -8.585 5.949 12.332 1.00 93.50 89 ILE A N 1
ATOM 712 C CA . ILE A 1 89 ? -7.910 6.532 11.174 1.00 93.50 89 ILE A CA 1
ATOM 713 C C . ILE A 1 89 ? -8.970 7.165 10.272 1.00 93.50 89 ILE A C 1
ATOM 715 O O . ILE A 1 89 ? -9.919 6.519 9.821 1.00 93.50 89 ILE A O 1
ATOM 719 N N . SER A 1 90 ? -8.823 8.464 10.017 1.00 94.25 90 SER A N 1
ATOM 720 C CA . SER A 1 90 ? -9.730 9.172 9.121 1.00 94.25 90 SER A CA 1
ATOM 721 C C . SER A 1 90 ? -9.516 8.712 7.678 1.00 94.25 90 SER A C 1
ATOM 723 O O . SER A 1 90 ? -8.404 8.361 7.286 1.00 94.25 90 SER A O 1
ATOM 725 N N . LYS A 1 91 ? -10.557 8.789 6.840 1.00 93.19 91 LYS A N 1
ATOM 726 C CA . LYS A 1 91 ? -10.426 8.483 5.405 1.00 93.19 91 LYS A CA 1
ATOM 727 C C . LYS A 1 91 ? -9.292 9.278 4.741 1.00 93.19 91 LYS A C 1
ATOM 729 O O . LYS A 1 91 ? -8.540 8.723 3.953 1.00 93.19 91 LYS A O 1
ATOM 734 N N . ALA A 1 92 ? -9.149 10.557 5.087 1.00 94.94 92 ALA A N 1
ATOM 735 C CA . ALA A 1 92 ? -8.109 11.415 4.529 1.00 94.94 92 ALA A CA 1
ATOM 736 C C . ALA A 1 92 ? -6.697 10.988 4.961 1.00 94.94 92 ALA A C 1
ATOM 738 O O . ALA A 1 92 ? -5.753 11.120 4.187 1.00 94.94 92 ALA A O 1
ATOM 739 N N . ASP A 1 93 ? -6.532 10.487 6.186 1.00 94.38 93 ASP A N 1
ATOM 740 C CA . ASP A 1 93 ? -5.233 9.997 6.650 1.00 94.38 93 ASP A CA 1
ATOM 741 C C . ASP A 1 93 ? -4.915 8.617 6.074 1.00 94.38 93 ASP A C 1
ATOM 743 O O . ASP A 1 93 ? -3.768 8.373 5.705 1.00 94.38 93 ASP A O 1
ATOM 747 N N . LEU A 1 94 ? -5.930 7.772 5.873 1.00 94.44 94 LEU A N 1
ATOM 748 C CA . LEU A 1 94 ? -5.783 6.515 5.144 1.00 94.44 94 LEU A CA 1
ATOM 749 C C . LEU A 1 94 ? -5.356 6.754 3.685 1.00 94.44 94 LEU A C 1
ATOM 751 O O . LEU A 1 94 ? -4.438 6.107 3.190 1.00 94.44 94 LEU A O 1
ATOM 755 N N . GLU A 1 95 ? -5.967 7.728 3.006 1.00 95.94 95 GLU A N 1
ATOM 756 C CA . GLU A 1 95 ? -5.575 8.135 1.649 1.00 95.94 95 GLU A CA 1
ATOM 757 C C . GLU A 1 95 ? -4.119 8.618 1.590 1.00 95.94 95 GLU A C 1
ATOM 759 O O . GLU A 1 95 ? -3.392 8.267 0.657 1.00 95.94 95 GLU A O 1
ATOM 764 N N . LYS A 1 96 ? -3.664 9.389 2.588 1.00 94.94 96 LYS A N 1
ATOM 765 C CA . LYS A 1 96 ? -2.259 9.822 2.683 1.00 94.94 96 LYS A CA 1
ATOM 766 C C . LYS A 1 96 ? -1.315 8.647 2.915 1.00 94.94 96 LYS A C 1
ATOM 768 O O . LYS A 1 96 ? -0.285 8.590 2.248 1.00 94.94 96 LYS A O 1
ATOM 773 N N . LEU A 1 97 ? -1.666 7.728 3.818 1.00 93.69 97 LEU A N 1
ATOM 774 C CA . LEU A 1 97 ? -0.887 6.521 4.100 1.00 93.69 97 LEU A CA 1
ATOM 775 C C . LEU A 1 97 ? -0.685 5.707 2.818 1.00 93.69 97 LEU A C 1
ATOM 777 O O . LEU A 1 97 ? 0.449 5.478 2.401 1.00 93.69 97 LEU A O 1
ATOM 781 N N . LEU A 1 98 ? -1.781 5.366 2.137 1.00 96.44 98 LEU A N 1
ATOM 782 C CA . LEU A 1 98 ? -1.737 4.599 0.892 1.00 96.44 98 LEU A CA 1
ATOM 783 C C . LEU A 1 98 ? -0.956 5.330 -0.203 1.00 96.44 98 LEU A C 1
ATOM 785 O O . LEU A 1 98 ? -0.133 4.724 -0.882 1.00 96.44 98 LEU A O 1
ATOM 789 N N . THR A 1 99 ? -1.154 6.642 -0.352 1.00 96.25 99 THR A N 1
ATOM 790 C CA . THR A 1 99 ? -0.398 7.451 -1.323 1.00 96.25 99 THR A CA 1
ATOM 791 C C . THR A 1 99 ? 1.105 7.439 -1.028 1.00 96.25 99 THR A C 1
ATOM 793 O O . THR A 1 99 ? 1.910 7.385 -1.961 1.00 96.25 99 THR A O 1
ATOM 796 N N . SER A 1 100 ? 1.491 7.465 0.249 1.00 94.81 100 SER A N 1
ATOM 797 C CA . SER A 1 100 ? 2.890 7.385 0.676 1.00 94.81 100 SER A CA 1
ATOM 798 C C . SER A 1 100 ? 3.502 6.029 0.318 1.00 94.81 100 SER A C 1
ATOM 800 O O . SER A 1 100 ? 4.520 5.987 -0.370 1.00 94.81 100 SER A O 1
ATOM 802 N N . ILE A 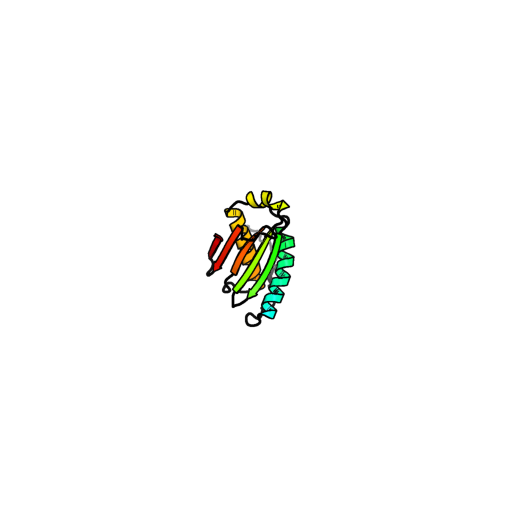1 101 ? 2.822 4.928 0.657 1.00 95.31 101 ILE A N 1
ATOM 803 C CA . ILE A 1 101 ? 3.246 3.557 0.321 1.00 95.31 101 ILE A CA 1
ATOM 804 C C . ILE A 1 101 ? 3.393 3.383 -1.198 1.00 95.31 101 ILE A C 1
ATOM 806 O O . ILE A 1 101 ? 4.425 2.922 -1.684 1.00 95.31 101 ILE A O 1
ATOM 810 N N . ILE A 1 102 ? 2.398 3.829 -1.973 1.00 96.50 102 ILE A N 1
ATOM 811 C CA . ILE A 1 102 ? 2.431 3.807 -3.445 1.00 96.50 102 ILE A CA 1
ATOM 812 C C . ILE A 1 102 ? 3.642 4.577 -3.980 1.00 96.50 102 ILE A C 1
ATOM 814 O O . ILE A 1 102 ? 4.318 4.111 -4.898 1.00 96.50 102 ILE A O 1
ATOM 818 N N . SER A 1 103 ? 3.931 5.744 -3.403 1.00 95.12 103 SER A N 1
ATOM 819 C CA . SER A 1 103 ? 5.075 6.563 -3.807 1.00 95.12 103 SER A CA 1
ATOM 820 C C . SER A 1 103 ? 6.404 5.873 -3.493 1.00 95.12 103 SER A C 1
ATOM 822 O O . SER A 1 103 ? 7.332 5.944 -4.302 1.00 95.12 103 SER A O 1
ATOM 824 N N . GLU A 1 104 ? 6.504 5.170 -2.361 1.00 94.50 104 GLU A N 1
ATOM 825 C CA . GLU A 1 104 ? 7.683 4.370 -2.022 1.00 94.50 104 GLU A CA 1
ATOM 826 C C . GLU A 1 104 ? 7.876 3.207 -3.002 1.00 94.50 104 GLU A C 1
ATOM 828 O O . GLU A 1 104 ? 8.985 3.037 -3.511 1.00 94.50 104 GLU A O 1
ATOM 833 N N . ILE A 1 105 ? 6.813 2.472 -3.349 1.00 94.88 105 ILE A N 1
ATOM 834 C CA . ILE A 1 105 ? 6.868 1.399 -4.359 1.00 94.88 105 ILE A CA 1
ATOM 835 C C . ILE A 1 105 ? 7.364 1.958 -5.698 1.00 94.88 105 ILE A C 1
ATOM 837 O O . ILE A 1 105 ? 8.338 1.464 -6.265 1.00 94.88 105 ILE A O 1
ATOM 841 N N . GLN A 1 106 ? 6.745 3.032 -6.195 1.00 94.81 106 GLN A N 1
ATOM 842 C CA . GLN A 1 106 ? 7.110 3.638 -7.482 1.00 94.81 106 GLN A CA 1
ATOM 843 C C . GLN A 1 106 ? 8.546 4.159 -7.507 1.00 94.81 106 GLN A C 1
ATOM 845 O O . GLN A 1 106 ? 9.236 4.033 -8.521 1.00 94.81 106 GLN A O 1
ATOM 850 N N . THR A 1 107 ? 9.003 4.728 -6.390 1.00 93.69 107 THR A N 1
ATOM 851 C CA . THR A 1 107 ? 10.373 5.225 -6.245 1.00 93.69 107 THR A CA 1
ATOM 852 C C . THR A 1 107 ? 11.378 4.078 -6.281 1.00 93.69 107 THR A C 1
ATOM 854 O O . THR A 1 107 ? 12.363 4.171 -7.012 1.00 93.69 107 THR A O 1
ATOM 857 N N . ASN A 1 108 ? 11.125 2.985 -5.552 1.00 93.00 108 ASN A N 1
ATOM 858 C CA . ASN A 1 108 ? 12.030 1.832 -5.511 1.00 93.00 108 ASN A CA 1
ATOM 859 C C . ASN A 1 108 ? 12.053 1.058 -6.835 1.00 93.00 108 ASN A C 1
ATOM 861 O O . ASN A 1 108 ? 13.116 0.626 -7.269 1.00 93.00 108 ASN A O 1
ATOM 865 N N . LEU A 1 109 ? 10.912 0.942 -7.521 1.00 92.19 109 LEU A N 1
ATOM 866 C CA . LEU A 1 109 ? 10.852 0.332 -8.854 1.00 92.19 109 LEU A CA 1
ATOM 867 C C . LEU A 1 109 ? 11.356 1.263 -9.969 1.00 92.19 109 LEU A C 1
ATOM 869 O O . LEU A 1 109 ? 11.618 0.813 -11.083 1.00 92.19 109 LEU A O 1
ATOM 873 N N . GLY A 1 110 ? 11.470 2.566 -9.705 1.00 91.94 110 GLY A N 1
ATOM 874 C CA . GLY A 1 110 ? 11.863 3.564 -10.700 1.00 91.94 110 GLY A CA 1
ATOM 875 C C . GLY A 1 110 ? 10.828 3.768 -11.814 1.00 91.94 110 GLY A C 1
ATOM 876 O O . GLY A 1 110 ? 11.195 4.130 -12.933 1.00 91.94 110 GLY A O 1
ATOM 877 N N . THR A 1 111 ? 9.542 3.521 -11.544 1.00 91.19 111 THR A N 1
ATOM 878 C CA . THR A 1 111 ? 8.455 3.643 -12.529 1.00 91.19 111 THR A CA 1
ATOM 879 C C . THR A 1 111 ? 7.123 4.003 -11.878 1.00 91.19 111 THR A C 1
ATOM 881 O O . THR A 1 111 ? 6.797 3.541 -10.792 1.00 91.19 111 THR A O 1
ATOM 884 N N . THR A 1 112 ? 6.315 4.797 -12.580 1.00 91.69 112 THR A N 1
ATOM 885 C CA . THR A 1 112 ? 4.950 5.185 -12.172 1.00 91.69 112 THR A CA 1
ATOM 886 C C . THR A 1 112 ? 3.863 4.504 -13.008 1.00 91.69 112 THR A C 1
ATOM 888 O O . THR A 1 112 ? 2.676 4.792 -12.861 1.00 91.69 112 THR A O 1
ATOM 891 N N . THR A 1 113 ? 4.263 3.625 -13.931 1.00 91.62 113 THR A N 1
ATOM 892 C CA . THR A 1 113 ? 3.367 3.051 -14.950 1.00 91.62 113 THR A CA 1
ATOM 893 C C . THR A 1 113 ? 2.749 1.719 -14.541 1.00 91.62 113 THR A C 1
ATOM 895 O O . THR A 1 113 ? 1.720 1.336 -15.096 1.00 91.62 113 THR A O 1
ATOM 898 N N . ILE A 1 114 ? 3.348 1.028 -13.567 1.00 94.38 114 ILE A N 1
ATOM 899 C CA . ILE A 1 114 ? 2.856 -0.254 -13.065 1.00 94.38 114 ILE A CA 1
ATOM 900 C C . ILE A 1 114 ? 1.632 0.002 -12.169 1.00 94.38 114 ILE A C 1
ATOM 902 O O . ILE A 1 114 ? 1.742 0.764 -11.206 1.00 94.38 114 ILE A O 1
ATOM 906 N N . PRO A 1 115 ? 0.464 -0.599 -12.466 1.00 97.38 115 PRO A N 1
ATOM 907 C CA . PRO A 1 115 ? -0.695 -0.528 -11.584 1.00 97.38 115 PRO A CA 1
ATOM 908 C C . PRO A 1 115 ? -0.419 -1.210 -10.242 1.00 97.38 115 PRO A C 1
ATOM 910 O O . PRO A 1 115 ? 0.272 -2.231 -10.199 1.00 97.38 115 PRO A O 1
ATOM 913 N N . ILE A 1 116 ? -1.005 -0.673 -9.173 1.00 98.38 116 ILE A N 1
ATOM 914 C CA . ILE A 1 116 ? -0.915 -1.237 -7.822 1.00 98.38 116 ILE A CA 1
ATOM 915 C C . ILE A 1 116 ? -2.329 -1.552 -7.349 1.00 98.38 116 ILE A C 1
ATOM 917 O O . ILE A 1 116 ? -3.193 -0.679 -7.351 1.00 98.38 116 ILE A O 1
ATOM 921 N N . GLU A 1 117 ? -2.567 -2.797 -6.973 1.00 98.19 117 GLU A N 1
ATOM 922 C CA . GLU A 1 117 ? -3.839 -3.292 -6.453 1.00 98.19 117 GLU A CA 1
ATOM 923 C C . GLU A 1 117 ? -3.609 -3.799 -5.039 1.00 98.19 117 GLU A C 1
ATOM 925 O O . GLU A 1 117 ? -2.601 -4.454 -4.783 1.00 98.19 117 GLU A O 1
ATOM 930 N N . GLY A 1 118 ? -4.522 -3.509 -4.120 1.00 97.75 118 GLY A N 1
ATOM 931 C CA . GLY A 1 118 ? -4.313 -3.937 -2.753 1.00 97.75 118 GLY A CA 1
ATOM 932 C C . GLY A 1 118 ? -5.539 -4.038 -1.887 1.00 97.75 118 GLY A C 1
ATOM 933 O O . GLY A 1 118 ? -6.637 -3.597 -2.238 1.00 97.75 118 GLY A O 1
ATOM 934 N N . ILE A 1 119 ? -5.312 -4.639 -0.728 1.00 97.94 119 ILE A N 1
ATOM 935 C CA . ILE A 1 119 ? -6.302 -4.814 0.322 1.00 97.94 119 ILE A CA 1
ATOM 936 C C . ILE A 1 119 ? -5.747 -4.332 1.655 1.00 97.94 119 ILE A C 1
ATOM 938 O O . ILE A 1 119 ? -4.546 -4.401 1.897 1.00 97.94 119 ILE A O 1
ATOM 942 N N . ILE A 1 120 ? -6.646 -3.874 2.521 1.00 97.19 120 ILE A N 1
ATOM 943 C CA . ILE A 1 120 ? -6.371 -3.693 3.944 1.00 97.19 120 ILE A CA 1
ATOM 944 C C . ILE A 1 120 ? -7.292 -4.639 4.705 1.00 97.19 120 ILE A C 1
ATOM 946 O O . ILE A 1 120 ? -8.507 -4.592 4.479 1.00 97.19 120 ILE A O 1
ATOM 950 N N . LYS A 1 121 ? -6.763 -5.482 5.592 1.00 96.25 121 LYS A N 1
ATOM 951 C CA . LYS A 1 121 ? -7.567 -6.432 6.377 1.00 96.25 121 LYS A CA 1
ATOM 952 C C . LYS A 1 121 ? -7.063 -6.570 7.810 1.00 96.25 121 LYS A C 1
ATOM 954 O O . LYS A 1 121 ? -5.895 -6.349 8.078 1.00 96.25 121 LYS A O 1
ATOM 959 N N . GLU A 1 122 ? -7.971 -6.925 8.714 1.00 96.38 122 GLU A N 1
ATOM 960 C CA . GLU A 1 122 ? -7.570 -7.489 10.008 1.00 96.38 122 GLU A CA 1
ATOM 961 C C . GLU A 1 122 ? -6.926 -8.857 9.745 1.00 96.38 122 GLU A C 1
ATOM 963 O O . GLU A 1 122 ? -7.399 -9.583 8.859 1.00 96.38 122 GLU A O 1
ATOM 968 N N . ASP A 1 123 ? -5.880 -9.203 10.494 1.00 92.00 123 ASP A N 1
ATOM 969 C CA . ASP A 1 123 ? -5.267 -10.531 10.422 1.00 92.00 123 ASP A CA 1
ATOM 970 C C . ASP A 1 123 ? -6.329 -11.637 10.620 1.00 92.00 123 ASP A C 1
ATOM 972 O O . ASP A 1 123 ? -7.328 -11.466 11.330 1.00 92.00 123 ASP A O 1
ATOM 976 N N . ASP A 1 124 ? -6.175 -12.751 9.904 1.00 87.69 124 ASP A N 1
ATOM 977 C CA . ASP A 1 124 ? -7.130 -13.868 9.805 1.00 87.69 124 ASP A CA 1
ATOM 978 C C . ASP A 1 124 ? -8.550 -13.520 9.292 1.00 87.69 124 ASP A C 1
ATOM 980 O O . ASP A 1 124 ? -9.435 -14.391 9.204 1.00 87.69 124 ASP A O 1
ATOM 984 N N . ALA A 1 125 ? -8.827 -12.270 8.904 1.00 91.31 125 ALA A N 1
ATOM 985 C CA . ALA A 1 125 ? -10.145 -11.900 8.401 1.00 91.31 125 ALA A CA 1
ATOM 986 C C . ALA A 1 125 ? -10.426 -12.509 7.020 1.00 91.31 125 ALA A C 1
ATOM 988 O O . ALA A 1 125 ? -9.654 -12.408 6.068 1.00 91.31 125 ALA A O 1
ATOM 989 N N . LYS A 1 126 ? -11.628 -13.079 6.868 1.00 91.06 126 LYS A N 1
ATOM 990 C CA . LYS A 1 126 ? -12.087 -13.671 5.597 1.00 91.06 126 LYS A CA 1
ATOM 991 C C . LYS A 1 126 ? -12.370 -12.649 4.500 1.00 91.06 126 LYS A C 1
ATOM 993 O O . LYS A 1 126 ? -12.555 -13.045 3.351 1.00 91.06 126 LYS A O 1
ATOM 998 N N . GLN A 1 127 ? -12.550 -11.383 4.857 1.00 93.38 127 GLN A N 1
ATOM 999 C CA . GLN A 1 127 ? -12.925 -10.310 3.943 1.00 93.38 127 GLN A CA 1
ATOM 1000 C C . GLN A 1 127 ? -12.064 -9.084 4.239 1.00 93.38 127 GLN A C 1
ATOM 1002 O O . GLN A 1 127 ? -11.818 -8.806 5.415 1.00 93.38 127 GLN A O 1
ATOM 1007 N N . PRO A 1 128 ? -11.635 -8.350 3.204 1.00 96.56 128 PRO A N 1
ATOM 1008 C CA . PRO A 1 128 ? -10.889 -7.124 3.401 1.00 96.56 128 PRO A CA 1
ATOM 1009 C C . PRO A 1 128 ? -11.781 -6.031 3.992 1.00 96.56 128 PRO A C 1
ATOM 1011 O O . PRO A 1 128 ? -12.972 -5.944 3.690 1.00 96.56 128 PRO A O 1
ATOM 1014 N N . THR A 1 129 ? -11.178 -5.177 4.811 1.00 95.44 129 THR A N 1
ATOM 1015 C CA . THR A 1 129 ? -11.809 -3.962 5.330 1.00 95.44 129 THR A CA 1
ATOM 1016 C C . THR A 1 129 ? -11.882 -2.886 4.252 1.00 95.44 129 THR A C 1
ATOM 1018 O O . THR A 1 129 ? -12.895 -2.201 4.147 1.00 95.44 129 THR A O 1
ATOM 1021 N N . TYR A 1 130 ? -10.831 -2.775 3.436 1.00 97.00 130 TYR A N 1
ATOM 1022 C CA . TYR A 1 130 ? -10.806 -1.929 2.246 1.00 97.00 130 TYR A CA 1
ATOM 1023 C C . TYR A 1 130 ? -10.140 -2.647 1.083 1.00 97.00 130 TYR A C 1
ATOM 1025 O O . TYR A 1 130 ? -9.222 -3.449 1.262 1.00 97.00 130 TYR A O 1
ATOM 1033 N N . THR A 1 131 ? -10.560 -2.283 -0.120 1.00 97.88 131 THR A N 1
ATOM 1034 C CA . THR A 1 131 ? -9.846 -2.598 -1.358 1.00 97.88 131 THR A CA 1
ATOM 1035 C C . THR A 1 131 ? -9.405 -1.301 -2.016 1.00 97.88 131 THR A C 1
ATOM 1037 O O . THR A 1 131 ? -10.108 -0.291 -1.944 1.00 97.88 131 THR A O 1
ATOM 1040 N N . PHE A 1 132 ? -8.243 -1.297 -2.660 1.00 98.12 132 PHE A N 1
ATOM 1041 C CA . PHE A 1 132 ? -7.768 -0.121 -3.372 1.00 98.12 132 PHE A CA 1
ATOM 1042 C C . PHE A 1 132 ? -7.072 -0.463 -4.684 1.00 98.12 132 PHE A C 1
ATOM 1044 O O . PHE A 1 132 ? -6.520 -1.544 -4.881 1.00 98.12 132 PHE A O 1
ATOM 1051 N N . MET A 1 133 ? -7.111 0.498 -5.600 1.00 97.94 133 MET A N 1
ATOM 1052 C CA . MET A 1 133 ? -6.451 0.427 -6.895 1.00 97.94 133 MET A CA 1
ATOM 1053 C C . MET A 1 133 ? -5.800 1.772 -7.188 1.00 97.94 133 MET A C 1
ATOM 1055 O O . MET A 1 133 ? -6.461 2.812 -7.184 1.00 97.94 133 MET A O 1
ATOM 1059 N N . PHE A 1 134 ? -4.513 1.743 -7.507 1.00 98.12 134 PHE A N 1
ATOM 1060 C CA . PHE A 1 134 ? -3.787 2.874 -8.050 1.00 98.12 134 PHE A CA 1
ATOM 1061 C C . PHE A 1 134 ? -3.452 2.631 -9.515 1.00 98.12 134 PHE A C 1
ATOM 1063 O O . PHE A 1 134 ? -2.701 1.720 -9.874 1.00 98.12 134 PHE A O 1
ATOM 1070 N N . LYS A 1 135 ? -3.991 3.485 -10.384 1.00 96.44 135 LYS A N 1
ATOM 1071 C CA . LYS A 1 135 ? -3.731 3.425 -11.822 1.00 96.44 135 LYS A CA 1
ATOM 1072 C C . LYS A 1 135 ? -3.817 4.813 -12.431 1.00 96.44 135 LYS A C 1
ATOM 1074 O O . LYS A 1 135 ? -4.718 5.586 -12.115 1.00 96.44 135 LYS A O 1
ATOM 1079 N N . ASN A 1 136 ? -2.899 5.119 -13.348 1.00 93.19 136 ASN A N 1
ATOM 1080 C CA . ASN A 1 136 ? -2.866 6.394 -14.074 1.00 93.19 136 ASN A CA 1
ATOM 1081 C C . ASN A 1 136 ? -2.852 7.622 -13.140 1.00 93.19 136 ASN A C 1
ATOM 1083 O O . ASN A 1 136 ? -3.549 8.605 -13.395 1.00 93.19 136 ASN A O 1
ATOM 1087 N N . GLY A 1 137 ? -2.098 7.551 -12.038 1.00 92.88 137 GLY A N 1
ATOM 1088 C CA . GLY A 1 137 ? -1.979 8.661 -11.089 1.00 92.88 137 GLY A CA 1
ATOM 1089 C C . GLY A 1 137 ? -3.183 8.855 -10.164 1.00 92.88 137 GLY A C 1
ATOM 1090 O O . GLY A 1 137 ? -3.263 9.882 -9.497 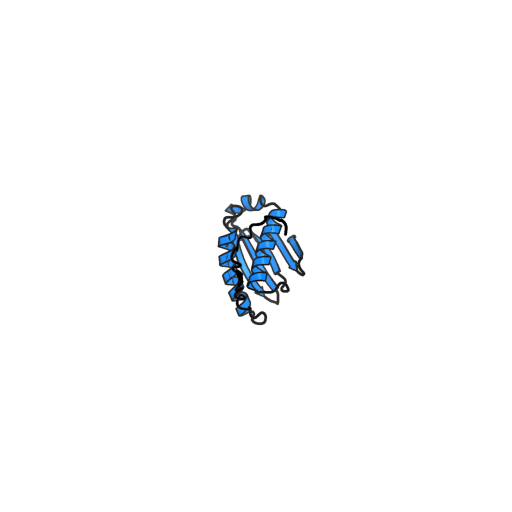1.00 92.88 137 GLY A O 1
ATOM 1091 N N . LYS A 1 138 ? -4.141 7.921 -10.145 1.00 95.81 138 LYS A N 1
ATOM 1092 C CA . LYS A 1 138 ? -5.363 8.021 -9.339 1.00 95.81 138 LYS A CA 1
ATOM 1093 C C . LYS A 1 138 ? -5.478 6.836 -8.395 1.00 95.81 138 LYS A C 1
ATOM 1095 O O . LYS A 1 138 ? -5.375 5.697 -8.844 1.00 95.81 138 LYS A O 1
ATOM 1100 N N . LEU A 1 139 ? -5.728 7.141 -7.124 1.00 97.19 139 LEU A N 1
ATOM 1101 C CA . LEU A 1 139 ? -6.073 6.185 -6.079 1.00 97.19 139 LEU A CA 1
ATOM 1102 C C . LEU A 1 139 ? -7.600 6.096 -5.956 1.00 97.19 139 LEU A C 1
ATOM 1104 O O . LEU A 1 139 ? -8.265 7.117 -5.786 1.00 97.19 139 LEU A O 1
ATOM 1108 N N . ASP A 1 140 ? -8.137 4.884 -6.055 1.00 97.38 140 ASP A N 1
ATOM 1109 C CA . ASP A 1 140 ? -9.535 4.539 -5.777 1.00 97.38 140 ASP A CA 1
ATOM 1110 C C . ASP A 1 140 ? -9.566 3.597 -4.566 1.00 97.38 140 ASP A C 1
ATOM 1112 O O . ASP A 1 140 ? -8.845 2.601 -4.572 1.00 97.38 140 ASP A O 1
ATOM 1116 N N . ILE A 1 141 ? -10.369 3.912 -3.544 1.00 96.62 141 ILE A N 1
ATOM 1117 C CA . ILE A 1 141 ? -10.518 3.121 -2.307 1.00 96.62 141 ILE A CA 1
ATOM 1118 C C . ILE A 1 141 ? -12.001 2.788 -2.132 1.00 96.62 141 ILE A C 1
ATOM 1120 O O . ILE A 1 141 ? -12.845 3.689 -2.211 1.00 96.62 141 ILE A O 1
ATOM 1124 N N . LYS A 1 142 ? -12.307 1.515 -1.879 1.00 93.88 142 LYS A N 1
ATOM 1125 C CA . LYS A 1 142 ? -13.660 0.977 -1.694 1.00 93.88 142 LYS A CA 1
ATOM 1126 C C . LYS A 1 142 ? -13.777 0.200 -0.400 1.00 93.88 142 LYS A C 1
ATOM 1128 O O . LYS A 1 142 ? -12.844 -0.588 -0.114 1.00 93.88 142 LYS A O 1
#

Organism: NCBI:txid3018743

pLDDT: mean 83.02, std 20.55, range [34.06, 98.38]

Secondary structure (DSSP, 8-state):
-------------------------PPP---TT-HHHHHHHHHHHHHHHHHHHTTTTT--EEEEEEEETTEEEEEEEE-GGGHHHHTTS-HHHHHHHHHHHHHHHHHHHT-S-S-EEEEEEETT-SS-SEEEEEETTEEEE-

Foldseek 3Di:
DDDDDDDDDDDPDDPPVPPPPPPPVPQPAQPLVDQVSLAVLQVVVQVVLQVVPCPPLVWRWGWDWGDDPQAIEIEIETEPVCVVSVVPQDPVNVVVSVVVSLVSSCSSNVHPAHKYWYFYPYPPDPDGPWTWIDHPNDIDID

Radius of gyration: 24.96 Å; chains: 1; bounding box: 56×86×36 Å